Protein AF-A0A6H5LH57-F1 (afdb_monomer_lite)

Structure (mmCIF, N/CA/C/O backbone):
data_AF-A0A6H5LH57-F1
#
_entry.id   AF-A0A6H5LH57-F1
#
loop_
_atom_site.group_PDB
_atom_site.id
_atom_site.type_symbol
_atom_site.label_atom_id
_atom_site.label_alt_id
_atom_site.label_comp_id
_atom_site.label_asym_id
_atom_site.label_entity_id
_atom_site.label_seq_id
_atom_site.pdbx_PDB_ins_code
_atom_site.Cartn_x
_atom_site.Cartn_y
_atom_site.Cartn_z
_atom_site.occupancy
_atom_site.B_iso_or_equiv
_atom_site.auth_seq_id
_atom_site.auth_comp_id
_atom_site.auth_asym_id
_atom_site.auth_atom_id
_atom_site.pdbx_PDB_model_num
ATOM 1 N N . MET A 1 1 ? -1.580 11.969 18.361 1.00 56.78 1 MET A N 1
ATOM 2 C CA . MET A 1 1 ? -0.663 10.821 18.435 1.00 56.78 1 MET A CA 1
ATOM 3 C C . MET A 1 1 ? -0.661 10.229 17.055 1.00 56.78 1 MET A C 1
ATOM 5 O O . MET A 1 1 ? -1.689 9.703 16.647 1.00 56.78 1 MET A O 1
ATOM 9 N N . ASP A 1 2 ? 0.415 10.438 16.317 1.00 74.00 2 ASP A N 1
ATOM 10 C CA . ASP A 1 2 ? 0.588 9.802 15.020 1.00 74.00 2 ASP A CA 1
ATOM 11 C C . ASP A 1 2 ? 0.754 8.298 15.253 1.00 74.00 2 ASP A C 1
ATOM 13 O O . ASP A 1 2 ? 1.470 7.870 16.160 1.00 74.00 2 ASP A O 1
ATOM 17 N N . GLU A 1 3 ? -0.017 7.496 14.526 1.00 79.00 3 GLU A N 1
ATOM 18 C CA . GLU A 1 3 ? -0.057 6.051 14.715 1.00 79.00 3 GLU A CA 1
ATOM 19 C C . GLU A 1 3 ? 0.806 5.395 13.641 1.00 79.00 3 GLU A C 1
ATOM 21 O O . GLU A 1 3 ? 0.435 5.343 12.467 1.00 79.00 3 GLU A O 1
ATOM 26 N N . GLU A 1 4 ? 1.975 4.916 14.049 1.00 85.31 4 GLU A N 1
ATOM 27 C CA . GLU A 1 4 ? 2.951 4.288 13.164 1.00 85.31 4 GLU A CA 1
ATOM 28 C C . GLU A 1 4 ? 2.718 2.777 13.084 1.00 85.31 4 GLU A C 1
ATOM 30 O O . GLU A 1 4 ? 2.370 2.116 14.065 1.00 85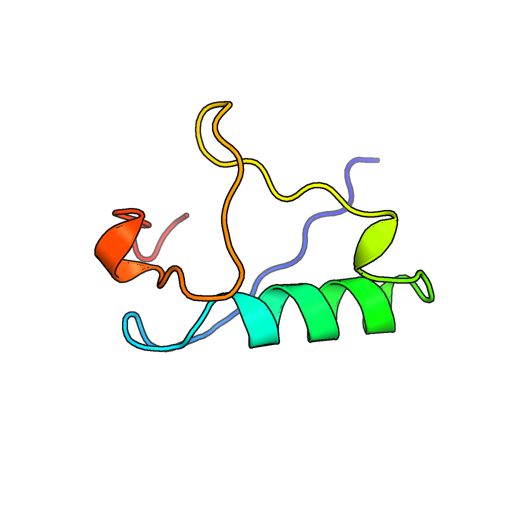.31 4 GLU A O 1
ATOM 35 N N . THR A 1 5 ? 2.900 2.191 11.901 1.00 86.12 5 THR A N 1
ATOM 36 C CA . THR A 1 5 ? 2.808 0.740 11.709 1.00 86.12 5 THR A CA 1
ATOM 37 C C . THR A 1 5 ? 3.984 0.256 10.8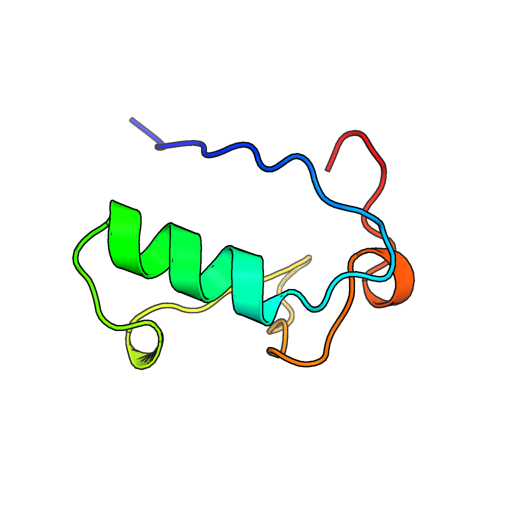87 1.00 86.12 5 THR A C 1
ATOM 39 O O . THR A 1 5 ? 4.175 0.684 9.755 1.00 86.12 5 THR A O 1
ATOM 42 N N . TYR A 1 6 ? 4.722 -0.700 11.442 1.00 87.31 6 TYR A N 1
ATOM 43 C CA . TYR A 1 6 ? 5.890 -1.288 10.803 1.00 87.31 6 TYR A CA 1
ATOM 44 C C . TYR A 1 6 ? 5.531 -2.629 10.162 1.00 87.31 6 TYR A C 1
ATOM 46 O O . TYR A 1 6 ? 4.826 -3.457 10.754 1.00 87.31 6 TYR A O 1
ATOM 54 N N . PHE A 1 7 ? 6.045 -2.866 8.957 1.00 87.06 7 PHE A N 1
ATOM 55 C CA . PHE A 1 7 ? 5.854 -4.113 8.226 1.00 87.06 7 PHE A CA 1
ATOM 56 C C . PHE A 1 7 ? 7.203 -4.703 7.830 1.00 87.06 7 PHE A C 1
ATOM 58 O O . PHE A 1 7 ? 8.048 -4.030 7.254 1.00 87.06 7 PHE A O 1
ATOM 65 N N . LYS A 1 8 ? 7.389 -6.001 8.084 1.00 87.12 8 LYS A N 1
ATOM 66 C CA . LYS A 1 8 ? 8.541 -6.748 7.577 1.00 87.12 8 LYS A CA 1
ATOM 67 C C . LYS A 1 8 ? 8.110 -7.545 6.352 1.00 87.12 8 LYS A C 1
ATOM 69 O O . LYS A 1 8 ? 7.443 -8.569 6.486 1.00 87.12 8 LYS A O 1
ATOM 74 N N . LEU A 1 9 ? 8.495 -7.088 5.165 1.00 86.06 9 LEU A N 1
ATOM 75 C CA . LEU A 1 9 ? 8.211 -7.768 3.901 1.00 86.06 9 LEU A CA 1
ATOM 76 C C . LEU A 1 9 ? 9.450 -7.849 3.006 1.00 86.06 9 LEU A C 1
ATOM 78 O O . LEU A 1 9 ? 10.445 -7.160 3.214 1.00 86.06 9 LEU A O 1
ATOM 82 N N . ARG A 1 10 ? 9.403 -8.741 2.011 1.00 87.44 10 ARG A N 1
ATOM 83 C CA . ARG A 1 10 ? 10.449 -8.828 0.983 1.00 87.44 10 ARG A CA 1
ATOM 84 C C . ARG A 1 10 ? 10.275 -7.685 -0.012 1.00 87.44 10 ARG A C 1
ATOM 86 O O . ARG A 1 10 ? 9.141 -7.391 -0.379 1.00 87.44 10 ARG A O 1
ATOM 93 N N . MET A 1 11 ? 11.381 -7.163 -0.538 1.00 86.50 11 MET A N 1
ATOM 94 C CA . MET A 1 11 ? 11.391 -6.056 -1.507 1.00 86.50 11 MET A CA 1
ATOM 95 C C . MET A 1 11 ? 10.640 -6.350 -2.817 1.00 86.50 11 MET A C 1
ATOM 97 O O . MET A 1 11 ? 10.213 -5.426 -3.491 1.00 86.50 11 MET A O 1
ATOM 101 N N . ALA A 1 12 ? 10.436 -7.629 -3.150 1.00 87.75 12 ALA A N 1
ATOM 102 C CA . ALA A 1 12 ? 9.651 -8.080 -4.304 1.00 87.75 12 ALA A CA 1
ATOM 103 C C .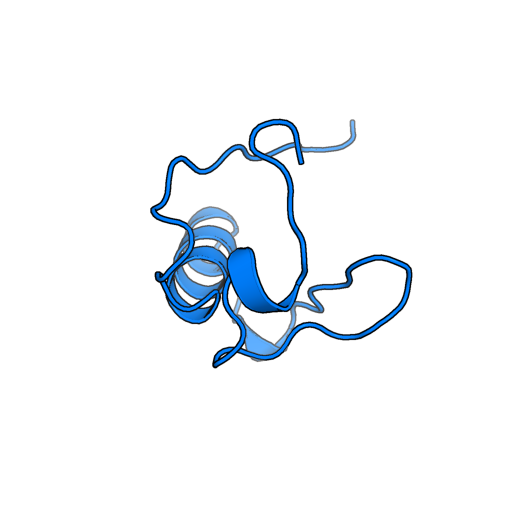 ALA A 1 12 ? 8.151 -8.292 -3.999 1.00 87.75 12 ALA A C 1
ATOM 105 O O . ALA A 1 12 ? 7.407 -8.770 -4.852 1.00 87.75 12 ALA A O 1
ATOM 106 N N . THR A 1 13 ? 7.702 -8.031 -2.768 1.00 89.12 13 THR A N 1
ATOM 107 C CA . THR A 1 13 ? 6.296 -8.227 -2.385 1.00 89.12 13 THR A CA 1
ATOM 108 C C . THR A 1 13 ? 5.468 -7.045 -2.881 1.00 89.12 13 THR A C 1
ATOM 110 O O . THR A 1 13 ? 5.860 -5.912 -2.609 1.00 89.12 13 THR A O 1
ATOM 113 N N . PRO A 1 14 ? 4.314 -7.273 -3.527 1.00 92.25 14 PRO A N 1
ATOM 114 C CA . PRO A 1 14 ? 3.413 -6.190 -3.896 1.00 92.25 14 PRO A CA 1
ATOM 115 C C . PRO A 1 14 ? 2.891 -5.447 -2.665 1.00 92.25 14 PRO A C 1
ATOM 117 O O . PRO A 1 14 ? 2.465 -6.072 -1.681 1.00 92.25 14 PRO A O 1
ATOM 120 N N . MET A 1 15 ? 2.852 -4.120 -2.748 1.00 91.94 15 MET A N 1
ATOM 121 C CA . MET A 1 15 ? 2.359 -3.233 -1.693 1.00 91.94 15 MET A CA 1
ATOM 122 C C . MET A 1 15 ? 0.878 -3.463 -1.389 1.00 91.94 15 MET A C 1
ATOM 124 O O . MET A 1 15 ? 0.446 -3.201 -0.267 1.00 91.94 15 MET A O 1
ATOM 128 N N . LYS A 1 16 ? 0.116 -4.077 -2.311 1.00 92.38 16 LYS A N 1
ATOM 129 C CA . LYS A 1 16 ? -1.266 -4.518 -2.067 1.00 92.38 16 LYS A CA 1
ATOM 130 C C . LYS A 1 16 ? -1.436 -5.227 -0.720 1.00 92.38 16 LYS A C 1
ATOM 132 O O . LYS A 1 16 ? -2.358 -4.908 0.020 1.00 92.38 16 LYS A O 1
ATOM 137 N N . ARG A 1 17 ? -0.536 -6.157 -0.375 1.00 91.12 17 ARG A N 1
ATOM 138 C CA . ARG A 1 17 ? -0.638 -6.906 0.892 1.00 91.12 17 ARG A CA 1
ATOM 139 C C . ARG A 1 17 ? -0.482 -6.006 2.112 1.00 91.12 17 ARG A C 1
ATOM 141 O O . ARG A 1 17 ? -1.156 -6.225 3.115 1.00 91.12 17 ARG A O 1
ATOM 148 N N . VAL A 1 18 ? 0.408 -5.021 2.028 1.00 91.81 18 VAL A N 1
ATOM 149 C CA . VAL A 1 18 ? 0.628 -4.039 3.095 1.00 91.81 18 VAL A CA 1
ATOM 150 C C . VAL A 1 18 ? -0.624 -3.192 3.269 1.00 91.81 18 VAL A C 1
ATOM 152 O O . VAL A 1 18 ? -1.106 -3.035 4.386 1.00 91.81 18 VAL A O 1
ATOM 155 N N . PHE A 1 19 ? -1.194 -2.724 2.160 1.00 92.81 19 PHE A N 1
ATOM 156 C CA . PHE A 1 19 ? -2.385 -1.881 2.157 1.00 92.81 19 PHE A CA 1
ATOM 157 C C . PHE A 1 19 ? -3.617 -2.602 2.685 1.00 92.81 19 PHE A C 1
ATOM 159 O O . PHE A 1 19 ? -4.308 -2.049 3.537 1.00 92.81 19 PHE A O 1
ATOM 166 N N . ASP A 1 20 ? -3.857 -3.835 2.232 1.00 92.81 20 ASP A N 1
ATOM 167 C CA . ASP A 1 20 ? -4.955 -4.669 2.723 1.00 92.81 20 ASP A CA 1
ATOM 168 C C . ASP A 1 20 ? -4.802 -4.889 4.239 1.00 92.81 20 ASP A C 1
ATOM 170 O O . ASP A 1 20 ? -5.705 -4.583 5.009 1.00 92.81 20 ASP A O 1
ATOM 174 N N . THR A 1 21 ? -3.612 -5.309 4.693 1.00 92.75 21 THR A N 1
ATOM 175 C CA . THR A 1 21 ? -3.355 -5.569 6.122 1.00 92.75 21 THR A CA 1
ATOM 176 C C . THR A 1 21 ? -3.514 -4.306 6.971 1.00 92.75 21 THR A C 1
ATOM 178 O O . THR A 1 21 ? -3.996 -4.368 8.102 1.00 92.75 21 THR A O 1
ATOM 181 N N . TYR A 1 22 ? -3.084 -3.151 6.457 1.00 92.31 22 TYR A N 1
ATOM 182 C CA . TYR A 1 22 ? -3.233 -1.875 7.149 1.00 92.31 22 TYR A CA 1
ATOM 183 C C . TYR A 1 22 ? -4.706 -1.451 7.235 1.00 92.31 22 TYR A C 1
ATOM 185 O O . TYR A 1 22 ? -5.165 -1.057 8.307 1.00 92.31 22 TYR A O 1
ATOM 193 N N . ALA A 1 23 ? -5.455 -1.583 6.138 1.00 93.00 23 ALA A N 1
ATOM 194 C CA . ALA A 1 23 ? -6.884 -1.290 6.086 1.00 93.00 23 ALA A CA 1
ATOM 195 C C . ALA A 1 23 ? -7.679 -2.183 7.054 1.00 93.00 23 ALA A C 1
ATOM 197 O O . ALA A 1 23 ? -8.465 -1.670 7.853 1.00 93.00 23 ALA A O 1
ATOM 198 N N . ASP A 1 24 ? -7.384 -3.487 7.069 1.00 93.50 24 ASP A N 1
ATOM 199 C CA . ASP A 1 24 ? -8.001 -4.467 7.967 1.00 93.50 24 ASP A CA 1
ATOM 200 C C . ASP A 1 24 ? -7.718 -4.148 9.441 1.00 93.50 24 ASP A C 1
ATOM 202 O O . ASP A 1 24 ? -8.629 -4.160 10.268 1.00 93.50 24 ASP A O 1
ATOM 206 N N . ARG A 1 25 ? -6.470 -3.789 9.782 1.00 91.31 25 ARG A N 1
ATOM 207 C CA . ARG A 1 25 ? -6.092 -3.371 11.147 1.00 91.31 25 ARG A CA 1
ATOM 208 C C . ARG A 1 25 ? -6.823 -2.114 11.604 1.00 91.31 25 ARG A C 1
ATOM 210 O O . ARG A 1 25 ? -7.140 -1.990 12.783 1.00 91.31 25 ARG A O 1
ATOM 217 N N . LYS A 1 26 ? -7.076 -1.190 10.680 1.00 90.50 26 LYS A N 1
ATOM 218 C CA . LY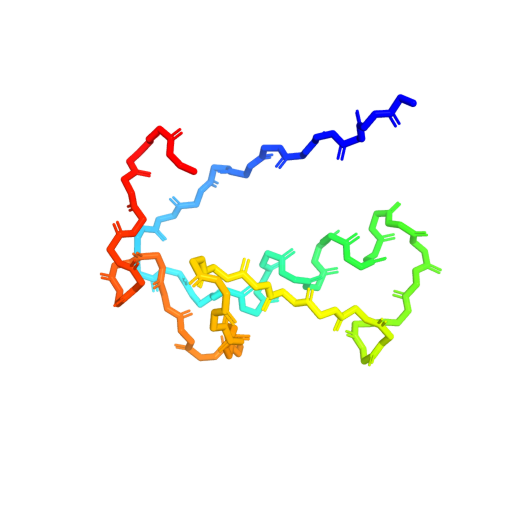S A 1 26 ? -7.833 0.039 10.934 1.00 90.50 26 LYS A CA 1
ATOM 219 C C . LYS A 1 26 ? -9.348 -0.173 10.904 1.00 90.50 26 LYS A C 1
ATOM 221 O O . LYS A 1 26 ? -10.075 0.715 11.337 1.00 90.50 26 LYS A O 1
ATOM 226 N N . GLY A 1 27 ? -9.827 -1.314 10.404 1.00 93.50 27 GLY A N 1
ATOM 227 C CA . GLY A 1 27 ? -11.253 -1.582 10.217 1.00 93.50 27 GLY A CA 1
ATOM 228 C C . GLY A 1 27 ? -11.899 -0.691 9.153 1.00 93.50 27 GLY A C 1
ATOM 229 O O . GLY A 1 27 ? -13.089 -0.392 9.244 1.00 93.50 27 GLY A O 1
ATOM 230 N N . VAL A 1 28 ? -11.125 -0.231 8.165 1.00 93.25 28 VAL A N 1
ATOM 231 C CA . VAL A 1 28 ? -11.601 0.653 7.089 1.00 93.25 28 VAL A CA 1
ATOM 232 C C . VAL A 1 28 ? -11.411 0.001 5.724 1.00 93.25 28 VAL A C 1
ATOM 234 O O . VAL A 1 28 ? -10.580 -0.882 5.544 1.00 93.25 28 VAL A O 1
ATOM 237 N N . CYS A 1 29 ? -12.168 0.449 4.724 1.00 91.38 29 CYS A N 1
ATOM 238 C CA . CYS A 1 29 ? -11.992 -0.035 3.357 1.00 91.38 29 CYS A CA 1
ATOM 239 C C . CYS A 1 29 ? -10.712 0.546 2.743 1.00 91.38 29 CYS A C 1
ATOM 241 O O . CYS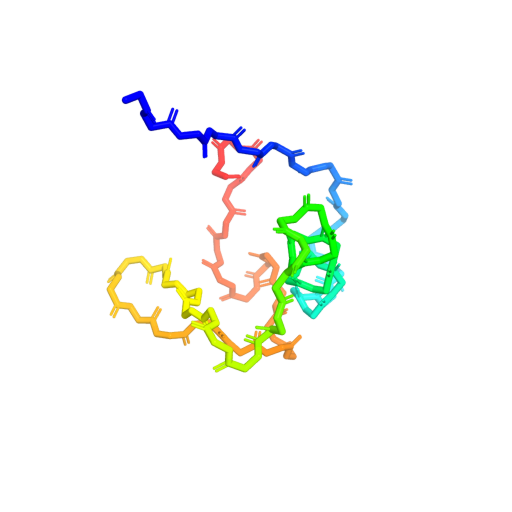 A 1 29 ? -10.502 1.758 2.793 1.00 91.38 29 CYS A O 1
ATOM 243 N N . ILE A 1 30 ? -9.909 -0.277 2.065 1.00 89.94 30 ILE A N 1
ATOM 244 C CA . ILE A 1 30 ? -8.693 0.164 1.355 1.00 89.94 30 ILE A CA 1
ATOM 245 C C . ILE A 1 30 ? -8.937 1.337 0.388 1.00 89.94 30 ILE A C 1
ATOM 247 O O . ILE A 1 30 ? -8.083 2.201 0.230 1.00 89.94 30 ILE A O 1
ATOM 251 N N . THR A 1 31 ? -10.126 1.420 -0.216 1.00 90.19 31 THR A N 1
ATOM 252 C CA . THR A 1 31 ? -10.536 2.506 -1.124 1.00 90.19 31 THR A CA 1
ATOM 253 C C . THR A 1 31 ? -10.667 3.866 -0.437 1.00 90.19 31 THR A C 1
ATOM 255 O O . THR A 1 31 ? -10.616 4.894 -1.109 1.00 90.19 31 THR A O 1
ATOM 258 N N . THR A 1 32 ? -10.825 3.884 0.889 1.00 90.88 32 THR A N 1
ATOM 259 C CA . THR A 1 32 ? -10.881 5.113 1.696 1.00 90.88 32 THR A CA 1
ATOM 260 C C . THR A 1 32 ? -9.494 5.616 2.087 1.00 90.88 32 THR A C 1
ATOM 262 O O . THR A 1 32 ? -9.353 6.767 2.494 1.00 90.88 32 THR A O 1
ATOM 265 N N . LEU A 1 33 ? -8.462 4.783 1.924 1.00 90.38 33 LEU A N 1
ATOM 266 C CA . LEU A 1 33 ? -7.080 5.112 2.242 1.00 90.38 33 LEU A CA 1
ATOM 267 C C . LEU A 1 33 ? -6.318 5.562 0.992 1.00 90.38 33 LEU A C 1
ATOM 269 O O . LEU A 1 33 ? -6.532 5.081 -0.123 1.00 90.38 33 LEU A O 1
ATOM 273 N N . ARG A 1 34 ? -5.390 6.499 1.189 1.00 91.25 34 ARG A N 1
ATOM 274 C CA . ARG A 1 34 ? -4.450 6.950 0.160 1.00 91.25 34 ARG A CA 1
ATOM 275 C C . ARG A 1 34 ? -3.038 6.739 0.673 1.00 91.25 34 ARG A C 1
ATOM 277 O O . ARG A 1 34 ? -2.605 7.432 1.585 1.00 91.25 34 ARG A O 1
ATOM 284 N N . PHE A 1 35 ? -2.344 5.784 0.070 1.00 90.25 35 PHE A N 1
ATOM 285 C CA . PHE A 1 35 ? -0.942 5.523 0.353 1.00 90.25 35 PHE A CA 1
ATOM 286 C C . PHE A 1 35 ? -0.095 6.443 -0.516 1.00 90.25 35 PHE A C 1
ATOM 288 O O . PHE A 1 35 ? -0.196 6.407 -1.746 1.00 90.25 35 PHE A O 1
ATOM 295 N N . LEU A 1 36 ? 0.675 7.305 0.140 1.00 91.38 36 LEU A N 1
ATOM 296 C CA . LEU A 1 36 ? 1.554 8.269 -0.502 1.00 91.38 36 LEU A CA 1
ATOM 297 C C . LEU A 1 36 ? 2.996 7.961 -0.119 1.00 91.38 36 LEU A C 1
ATOM 299 O O . LEU A 1 36 ? 3.276 7.702 1.049 1.00 91.38 36 LEU A O 1
ATOM 303 N N . LEU A 1 37 ? 3.895 8.041 -1.092 1.00 88.38 37 LEU A N 1
ATOM 304 C CA . LEU A 1 37 ? 5.334 8.019 -0.884 1.00 88.38 37 LEU A CA 1
ATOM 305 C C . LEU A 1 37 ? 5.928 9.228 -1.595 1.00 88.38 37 LEU A C 1
ATOM 307 O O . LEU A 1 37 ? 5.679 9.427 -2.779 1.00 88.38 37 LEU A O 1
ATOM 311 N N . ASN A 1 38 ? 6.667 10.067 -0.869 1.00 86.75 38 ASN A N 1
ATOM 312 C CA . ASN A 1 38 ? 7.248 11.304 -1.409 1.00 86.75 38 ASN A CA 1
ATOM 313 C C . ASN A 1 38 ? 6.225 12.222 -2.117 1.00 86.75 38 ASN A C 1
ATOM 315 O O . ASN A 1 38 ? 6.568 12.968 -3.028 1.00 86.75 38 ASN A O 1
ATOM 319 N N . GLY A 1 39 ? 4.955 12.170 -1.700 1.00 88.69 39 GLY A N 1
ATOM 320 C CA . GLY A 1 39 ? 3.859 12.935 -2.306 1.00 88.69 39 GLY A CA 1
ATOM 321 C C . GLY A 1 39 ? 3.202 12.277 -3.525 1.00 88.69 39 GLY A C 1
ATOM 322 O O . GLY A 1 39 ? 2.163 12.760 -3.974 1.00 88.69 39 GLY A O 1
ATOM 323 N N . GLU A 1 40 ? 3.729 11.156 -4.019 1.00 90.62 40 GLU A N 1
ATOM 324 C CA . GLU A 1 40 ? 3.136 10.385 -5.112 1.00 90.62 40 GLU A CA 1
ATOM 325 C C . GLU A 1 40 ? 2.293 9.220 -4.599 1.00 90.62 40 GLU A C 1
ATOM 327 O O . GLU A 1 40 ? 2.553 8.637 -3.547 1.00 90.62 40 GLU A O 1
ATOM 332 N N . ARG A 1 41 ? 1.244 8.877 -5.351 1.00 90.44 41 ARG A N 1
ATOM 333 C CA . ARG A 1 41 ? 0.349 7.779 -4.989 1.00 90.44 41 ARG A CA 1
ATOM 334 C C . ARG A 1 41 ? 1.000 6.442 -5.308 1.00 90.44 41 ARG A C 1
ATOM 336 O O . ARG A 1 41 ? 1.298 6.170 -6.464 1.00 90.44 41 ARG A O 1
ATOM 343 N N . VAL A 1 42 ? 1.079 5.583 -4.300 1.00 92.25 42 VAL A N 1
ATOM 344 C CA . VAL A 1 42 ? 1.559 4.212 -4.460 1.00 92.25 42 VAL A CA 1
ATOM 345 C C . VAL A 1 42 ? 0.417 3.308 -4.925 1.00 92.25 42 VAL A C 1
ATOM 347 O O . VAL A 1 42 ? -0.679 3.299 -4.351 1.00 92.25 42 VAL A O 1
ATOM 350 N N . GLY A 1 43 ? 0.663 2.557 -5.992 1.00 91.06 43 GLY A N 1
ATOM 351 C CA . GLY A 1 43 ? -0.222 1.541 -6.541 1.00 91.06 43 GLY A CA 1
ATOM 352 C C . GLY A 1 43 ? -0.138 0.209 -5.795 1.00 91.06 43 GLY A C 1
ATOM 353 O O . GLY A 1 43 ? 0.787 -0.076 -5.041 1.00 91.06 43 GLY A O 1
ATOM 354 N N . CYS A 1 44 ? -1.134 -0.651 -6.006 1.00 90.31 44 CYS A N 1
ATOM 355 C CA . CYS A 1 44 ? -1.155 -1.993 -5.417 1.00 90.31 44 CYS A CA 1
ATOM 356 C C . CYS A 1 44 ? -0.090 -2.929 -6.012 1.00 90.31 44 CYS A C 1
ATOM 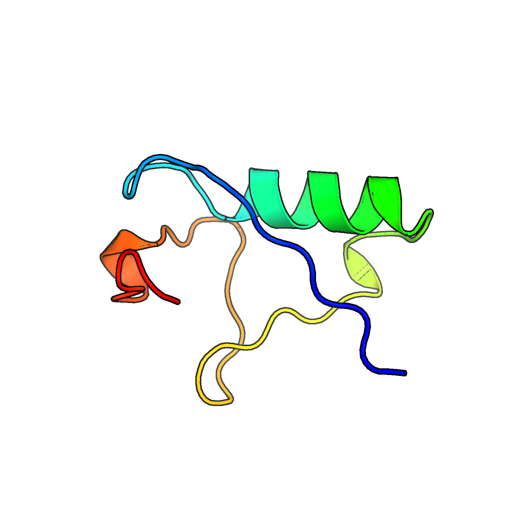358 O O . CYS A 1 44 ? 0.388 -3.823 -5.311 1.00 90.31 44 CYS A O 1
ATOM 360 N N . ASP A 1 45 ? 0.270 -2.703 -7.275 1.00 90.06 45 ASP A N 1
ATOM 361 C CA . ASP A 1 45 ? 1.249 -3.502 -8.018 1.00 90.06 45 ASP A CA 1
ATOM 362 C C . ASP A 1 45 ? 2.687 -3.018 -7.811 1.00 90.06 45 ASP A C 1
ATOM 364 O O . ASP A 1 45 ? 3.635 -3.701 -8.202 1.00 90.06 45 ASP A O 1
ATOM 368 N N . ASP A 1 46 ? 2.858 -1.866 -7.156 1.00 92.19 46 ASP A N 1
ATOM 369 C CA . ASP A 1 46 ? 4.173 -1.395 -6.757 1.00 92.19 46 ASP A CA 1
ATOM 370 C C . ASP A 1 46 ? 4.792 -2.334 -5.731 1.00 92.19 46 ASP A C 1
ATOM 372 O O . ASP A 1 46 ? 4.120 -3.038 -4.972 1.00 92.19 46 ASP A O 1
ATOM 376 N N . THR A 1 47 ? 6.112 -2.323 -5.694 1.00 90.94 47 THR A N 1
ATOM 377 C CA . THR A 1 47 ? 6.910 -3.102 -4.759 1.00 90.94 47 THR A CA 1
ATOM 378 C C . THR A 1 47 ? 7.831 -2.156 -4.005 1.00 90.94 47 THR A C 1
ATOM 380 O O . THR A 1 47 ? 8.202 -1.112 -4.542 1.00 90.94 47 THR A O 1
ATOM 383 N N . PRO A 1 48 ? 8.274 -2.503 -2.790 1.00 89.50 48 PRO A N 1
ATOM 384 C CA . PRO A 1 48 ? 9.269 -1.693 -2.101 1.00 89.50 48 PRO A CA 1
ATOM 385 C C . PRO A 1 48 ? 10.521 -1.437 -2.950 1.00 89.50 48 PRO A C 1
ATOM 387 O O . PRO A 1 48 ? 11.059 -0.337 -2.926 1.00 89.50 48 PRO A O 1
ATOM 390 N N . ALA A 1 49 ? 10.929 -2.411 -3.775 1.00 88.00 49 ALA A N 1
ATOM 391 C CA . ALA A 1 49 ? 12.024 -2.235 -4.723 1.00 88.00 49 ALA A CA 1
ATOM 392 C C . ALA A 1 49 ? 11.738 -1.164 -5.792 1.00 88.00 49 ALA A C 1
ATOM 394 O O . ALA A 1 49 ? 12.607 -0.335 -6.054 1.00 88.00 49 ALA A O 1
ATOM 395 N N . SER A 1 50 ? 10.549 -1.166 -6.414 1.00 88.38 50 SER A N 1
ATOM 396 C CA . SER A 1 50 ? 10.199 -0.171 -7.446 1.00 88.38 50 SER A CA 1
ATOM 397 C C . SER A 1 50 ? 10.066 1.234 -6.868 1.00 88.38 50 SER A C 1
ATOM 399 O O . SER A 1 50 ? 10.408 2.211 -7.528 1.00 88.38 50 SER A O 1
ATOM 401 N N . LEU A 1 51 ? 9.634 1.314 -5.614 1.00 86.88 51 LEU A N 1
ATOM 402 C CA . LEU A 1 51 ? 9.488 2.547 -4.851 1.00 86.88 51 LEU A CA 1
ATOM 403 C C . LEU A 1 51 ? 10.796 3.031 -4.212 1.00 86.88 51 LEU A C 1
ATOM 405 O O . LEU A 1 51 ? 10.802 4.083 -3.583 1.00 86.88 51 LEU A O 1
ATOM 409 N N . GLN A 1 52 ? 11.888 2.272 -4.368 1.00 84.69 52 GLN A N 1
ATOM 410 C CA . GLN A 1 52 ? 13.189 2.545 -3.750 1.00 84.69 52 GLN A CA 1
ATOM 411 C C . GLN A 1 52 ? 13.109 2.692 -2.219 1.00 84.69 52 GLN A C 1
ATOM 413 O O . GLN A 1 52 ? 13.903 3.417 -1.627 1.00 84.69 52 GLN A O 1
ATOM 418 N N . LEU A 1 53 ? 12.166 1.986 -1.581 1.00 82.69 53 LEU A N 1
ATOM 419 C CA . LEU A 1 53 ? 12.040 1.948 -0.126 1.00 82.69 53 LEU A CA 1
ATOM 420 C C . LEU A 1 53 ? 13.246 1.215 0.461 1.00 82.69 53 LEU A C 1
ATOM 422 O O . LEU A 1 53 ? 13.498 0.042 0.154 1.00 82.69 53 LEU A O 1
ATOM 426 N N . GLY A 1 54 ? 14.009 1.915 1.295 1.00 76.25 54 GLY A N 1
ATOM 427 C CA . GLY A 1 54 ? 15.109 1.328 2.033 1.00 76.25 54 GLY A CA 1
ATOM 428 C C . GLY A 1 54 ? 14.609 0.393 3.140 1.00 76.25 54 GLY A C 1
ATOM 429 O O . GLY A 1 54 ? 13.453 0.434 3.544 1.00 76.25 54 GLY A O 1
ATOM 430 N N . PRO A 1 55 ? 15.484 -0.448 3.712 1.00 67.06 55 PRO A N 1
ATOM 431 C CA . PRO A 1 55 ? 15.144 -1.283 4.868 1.00 67.06 55 PRO A CA 1
ATOM 432 C C . PRO A 1 55 ? 14.833 -0.489 6.153 1.00 67.06 55 PRO A C 1
ATOM 434 O O . PRO A 1 55 ? 14.490 -1.107 7.160 1.00 67.06 55 PRO A O 1
ATOM 437 N N . GLN A 1 56 ? 15.008 0.837 6.138 1.00 65.62 56 GLN A N 1
ATOM 438 C CA . GLN A 1 56 ? 14.673 1.745 7.239 1.00 65.62 56 GLN A CA 1
ATOM 439 C C . GLN A 1 56 ? 13.460 2.642 6.943 1.00 65.62 56 GLN A C 1
ATOM 441 O O . GLN A 1 56 ? 13.086 3.407 7.830 1.00 65.62 56 GLN A O 1
ATOM 446 N N . ASP A 1 57 ? 12.872 2.537 5.745 1.00 62.16 57 ASP A N 1
ATOM 447 C CA . ASP A 1 57 ? 11.657 3.258 5.340 1.00 62.16 57 ASP A CA 1
ATOM 448 C C . ASP A 1 57 ? 10.386 2.415 5.549 1.00 62.16 57 ASP A C 1
ATOM 450 O O . ASP A 1 57 ? 10.472 1.160 5.524 1.00 62.16 57 ASP A O 1
#

pLDDT: mean 87.25, std 7.79, range [56.78, 93.5]

Radius of gyration: 11.2 Å; chains: 1; bounding box: 27×22×26 Å

Secondary structure (DSSP, 8-state):
----------TTS-THHHHHHHHHHHTS-GGG---EETTEEPPSS--TTTTT--TT-

Sequence (57 aa):
MDEETYFKLRMATPMKRVFDTYADRKGVCITTLRFLLNGERVGCDDTPASLQLGPQD

Foldseek 3Di:
DDDDDDDDDDQQDFCLVVLVVVCVVVVHDSVVDFDDDPNDTGDRRHGCVNSVPDPVD